Protein AF-A0A4Y6PQQ2-F1 (afdb_monomer)

Structure (mmCIF, N/CA/C/O backbone):
data_AF-A0A4Y6PQQ2-F1
#
_entry.id   AF-A0A4Y6PQQ2-F1
#
loop_
_atom_site.group_PDB
_atom_site.id
_atom_site.type_symbol
_atom_site.label_atom_id
_atom_site.label_alt_id
_atom_site.label_comp_id
_atom_site.label_asym_id
_atom_site.label_entity_id
_atom_site.label_seq_id
_atom_site.pdbx_PDB_ins_code
_atom_site.Cartn_x
_atom_site.Cartn_y
_atom_site.Cartn_z
_atom_site.occupancy
_atom_site.B_iso_or_equiv
_atom_site.auth_seq_id
_atom_site.auth_comp_id
_atom_site.auth_asym_id
_atom_site.auth_atom_id
_atom_site.pdbx_PDB_model_num
ATOM 1 N N . MET A 1 1 ? 46.458 64.350 9.984 1.00 43.44 1 MET A N 1
ATOM 2 C CA . MET A 1 1 ? 45.662 63.502 10.895 1.00 43.44 1 MET A CA 1
ATOM 3 C C . MET A 1 1 ? 44.592 62.854 10.028 1.00 43.44 1 MET A C 1
ATOM 5 O O . MET A 1 1 ? 43.670 63.541 9.620 1.00 43.44 1 MET A O 1
ATOM 9 N N . MET A 1 2 ? 44.835 61.628 9.560 1.00 43.09 2 MET A N 1
ATOM 10 C CA . MET A 1 2 ? 43.980 60.963 8.569 1.00 43.09 2 MET A CA 1
ATOM 11 C C . MET A 1 2 ? 42.894 60.197 9.330 1.00 43.09 2 MET A C 1
ATOM 13 O O . MET A 1 2 ? 43.211 59.373 10.186 1.00 43.09 2 MET A O 1
ATOM 17 N N . ASP A 1 3 ? 41.637 60.570 9.101 1.00 46.38 3 ASP A N 1
ATOM 18 C CA . ASP A 1 3 ? 40.487 60.156 9.905 1.00 46.38 3 ASP A CA 1
ATOM 19 C C . ASP A 1 3 ? 40.169 58.667 9.666 1.00 46.38 3 ASP A C 1
ATOM 21 O O . ASP A 1 3 ? 39.835 58.244 8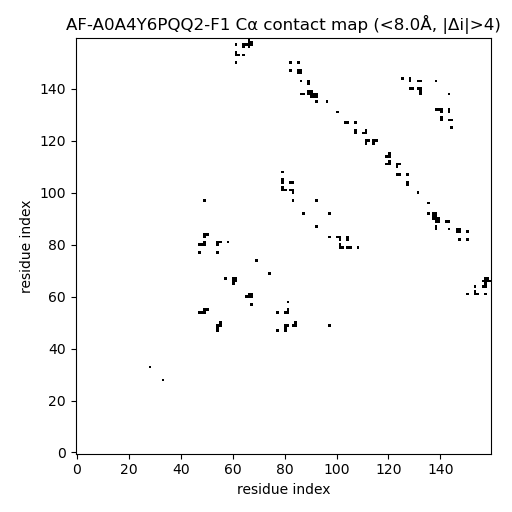.559 1.00 46.38 3 ASP A O 1
ATOM 25 N N . ILE A 1 4 ? 40.287 57.853 10.719 1.00 54.06 4 ILE A N 1
ATOM 26 C CA . ILE A 1 4 ? 40.096 56.386 10.709 1.00 54.06 4 ILE A CA 1
ATOM 27 C C . ILE A 1 4 ? 38.646 56.007 10.324 1.00 54.06 4 ILE A C 1
ATOM 29 O O . ILE A 1 4 ? 38.340 54.858 10.005 1.00 54.06 4 ILE A O 1
ATOM 33 N N . LYS A 1 5 ? 37.732 56.983 10.295 1.00 53.47 5 LYS A N 1
ATOM 34 C CA . LYS A 1 5 ? 36.317 56.789 9.959 1.00 53.47 5 LYS A CA 1
ATOM 35 C C . LYS A 1 5 ? 36.036 56.554 8.470 1.00 53.47 5 LYS A C 1
ATOM 37 O O . LYS A 1 5 ? 34.950 56.062 8.163 1.00 53.47 5 LYS A O 1
ATOM 42 N N . ASP A 1 6 ? 36.971 56.845 7.562 1.00 51.84 6 ASP A N 1
ATOM 43 C CA . ASP A 1 6 ? 36.751 56.673 6.113 1.00 51.84 6 ASP A CA 1
ATOM 44 C C . ASP A 1 6 ? 37.237 55.329 5.551 1.00 51.84 6 ASP A C 1
ATOM 46 O O . ASP A 1 6 ? 36.740 54.870 4.519 1.00 51.84 6 ASP A O 1
ATOM 50 N N . THR A 1 7 ? 38.138 54.630 6.244 1.00 51.38 7 THR A N 1
ATOM 51 C CA . THR A 1 7 ? 38.635 53.309 5.816 1.00 51.38 7 THR A CA 1
ATOM 52 C C . THR A 1 7 ? 37.706 52.158 6.208 1.00 51.38 7 THR A C 1
ATOM 54 O O . THR A 1 7 ? 37.666 51.146 5.512 1.00 51.38 7 THR A O 1
ATOM 57 N N . LEU A 1 8 ? 36.894 52.322 7.259 1.00 51.97 8 LEU A N 1
ATOM 58 C CA . LEU A 1 8 ? 35.937 51.309 7.734 1.00 51.97 8 LEU A CA 1
ATOM 59 C C . LEU A 1 8 ? 34.589 51.309 6.992 1.00 51.97 8 LEU A C 1
ATOM 61 O O . LEU A 1 8 ? 33.898 50.292 6.979 1.00 51.97 8 LEU A O 1
ATOM 65 N N . LYS A 1 9 ? 34.209 52.412 6.333 1.00 53.16 9 LYS A N 1
ATOM 66 C CA . LYS A 1 9 ? 32.916 52.514 5.626 1.00 53.16 9 LYS A CA 1
ATOM 67 C C . LYS A 1 9 ? 32.892 51.767 4.293 1.00 53.16 9 LYS A C 1
ATOM 69 O O . LYS A 1 9 ? 31.866 51.208 3.925 1.00 53.16 9 LYS A O 1
ATOM 74 N N . ARG A 1 10 ? 34.016 51.726 3.571 1.00 55.84 10 ARG A N 1
ATOM 75 C CA . ARG A 1 10 ? 34.108 51.074 2.253 1.00 55.84 10 ARG A CA 1
ATOM 76 C C . ARG A 1 10 ? 33.848 49.561 2.280 1.00 55.84 10 ARG A C 1
ATOM 78 O O . ARG A 1 10 ? 33.028 49.121 1.477 1.00 55.84 10 ARG A O 1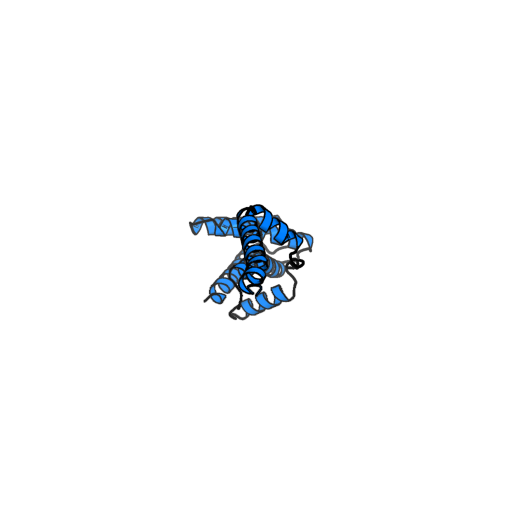
ATOM 85 N N . PRO A 1 11 ? 34.458 48.760 3.179 1.00 57.69 11 PRO A N 1
ATOM 86 C CA . PRO A 1 11 ? 34.166 47.331 3.225 1.00 57.69 11 PRO A CA 1
ATOM 87 C C . PRO A 1 11 ? 32.740 47.069 3.717 1.00 57.69 11 PRO A C 1
ATOM 89 O O . PRO A 1 11 ? 32.054 46.234 3.141 1.00 57.69 11 PRO A O 1
ATOM 92 N N . ALA A 1 12 ? 32.255 47.817 4.715 1.00 60.97 12 ALA A N 1
ATOM 93 C CA . ALA A 1 12 ? 30.910 47.633 5.257 1.00 60.97 12 ALA A CA 1
ATOM 94 C C . ALA A 1 12 ? 29.814 47.876 4.206 1.00 60.97 12 ALA A C 1
ATOM 96 O O . ALA A 1 12 ? 28.895 47.067 4.102 1.00 60.97 12 ALA A O 1
ATOM 97 N N . VAL A 1 13 ? 29.945 48.932 3.391 1.00 65.94 13 VAL A N 1
ATOM 98 C CA . VAL A 1 13 ? 29.017 49.247 2.287 1.00 65.94 13 VAL A CA 1
ATOM 99 C C . VAL A 1 13 ? 29.101 48.206 1.166 1.00 65.94 13 VAL A C 1
ATOM 101 O O . VAL A 1 13 ? 28.078 47.821 0.609 1.00 65.94 13 VAL A O 1
ATOM 104 N N . MET A 1 14 ? 30.299 47.696 0.864 1.00 71.25 14 MET A N 1
ATOM 105 C CA . MET A 1 14 ? 30.484 46.638 -0.136 1.00 71.25 14 MET A CA 1
ATOM 106 C C . MET A 1 14 ? 29.832 45.318 0.303 1.00 71.25 14 MET A C 1
ATOM 108 O O . MET A 1 14 ? 29.153 44.677 -0.495 1.00 71.25 14 MET A O 1
ATOM 112 N N . TRP A 1 15 ? 29.964 44.946 1.580 1.00 72.38 15 TRP A N 1
ATOM 113 C CA . TRP A 1 15 ? 29.308 43.764 2.146 1.00 72.38 15 TRP A CA 1
ATOM 114 C C . TRP A 1 15 ? 27.787 43.915 2.232 1.00 72.38 15 TRP A C 1
ATOM 116 O O . TRP A 1 15 ? 27.071 42.961 1.939 1.00 72.38 15 TRP A O 1
ATOM 126 N N . THR A 1 16 ? 27.275 45.105 2.568 1.00 72.94 16 THR A N 1
ATOM 127 C CA . THR A 1 16 ? 25.819 45.344 2.558 1.00 72.94 16 THR A CA 1
ATOM 128 C C . THR A 1 16 ? 25.252 45.331 1.145 1.00 72.94 16 THR A C 1
ATOM 130 O O . THR A 1 16 ? 24.197 44.743 0.938 1.00 72.94 16 THR A O 1
ATOM 133 N N . ALA A 1 17 ? 25.953 45.902 0.161 1.00 76.44 17 ALA A N 1
ATOM 134 C CA . ALA A 1 17 ? 25.546 45.829 -1.241 1.00 76.44 17 ALA A CA 1
ATOM 135 C C . ALA A 1 17 ? 25.544 44.381 -1.759 1.00 76.44 17 ALA A C 1
ATOM 137 O O . ALA A 1 17 ? 24.590 43.972 -2.417 1.00 76.44 17 ALA A O 1
ATOM 138 N N . LEU A 1 18 ? 26.561 43.585 -1.409 1.00 77.31 18 LEU A N 1
ATOM 139 C CA . LEU A 1 18 ? 26.627 42.167 -1.766 1.00 77.31 18 LEU A CA 1
ATOM 140 C C . LEU A 1 18 ? 25.475 41.369 -1.137 1.00 77.31 18 LEU A C 1
ATOM 142 O O . LEU A 1 18 ? 24.812 40.602 -1.829 1.00 77.31 18 LEU A O 1
ATOM 146 N N . ALA A 1 19 ? 25.192 41.589 0.150 1.00 75.31 19 ALA A N 1
ATOM 147 C CA . ALA A 1 19 ? 24.068 40.953 0.834 1.00 75.31 19 ALA A CA 1
ATOM 148 C C . ALA A 1 19 ? 22.724 41.327 0.189 1.00 75.31 19 ALA A C 1
ATOM 150 O O . ALA A 1 19 ? 21.873 40.463 -0.004 1.00 75.31 19 ALA A O 1
ATOM 151 N N . LEU A 1 20 ? 22.550 42.593 -0.207 1.00 76.44 20 LEU A N 1
ATOM 152 C CA . LEU A 1 20 ? 21.333 43.050 -0.877 1.00 76.44 20 LEU A CA 1
ATOM 153 C C . LEU A 1 20 ? 21.153 42.383 -2.248 1.00 76.44 20 LEU A C 1
ATOM 155 O O . LEU A 1 20 ? 20.051 41.955 -2.579 1.00 76.44 20 LEU A O 1
ATOM 159 N N . ILE A 1 21 ? 22.235 42.251 -3.023 1.00 78.44 21 ILE A N 1
ATOM 160 C CA . ILE A 1 21 ? 22.229 41.565 -4.323 1.00 78.44 21 ILE A CA 1
ATOM 161 C C . ILE A 1 21 ? 21.887 40.082 -4.151 1.00 78.44 21 ILE A C 1
ATOM 163 O O . ILE A 1 21 ? 21.101 39.555 -4.932 1.00 78.44 21 ILE A O 1
ATOM 167 N N . LEU A 1 22 ? 22.415 39.417 -3.119 1.00 75.38 22 LEU A N 1
ATOM 168 C CA . LEU A 1 22 ? 22.091 38.018 -2.825 1.00 75.38 22 LEU A CA 1
ATOM 169 C C . LEU A 1 22 ? 20.622 37.834 -2.422 1.00 75.38 22 LEU A C 1
ATOM 171 O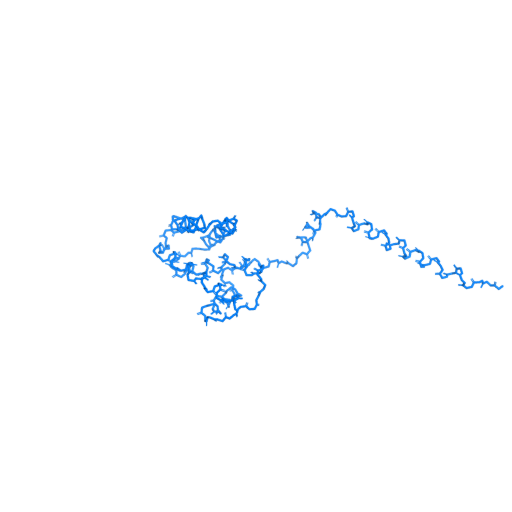 O . LEU A 1 22 ? 19.986 36.890 -2.877 1.00 75.38 22 LEU A O 1
ATOM 175 N N . ILE A 1 23 ? 20.061 38.748 -1.625 1.00 75.88 23 ILE A N 1
ATOM 176 C CA . ILE A 1 23 ? 18.647 38.702 -1.217 1.00 75.88 23 ILE A CA 1
ATOM 177 C C . ILE A 1 23 ? 17.721 38.959 -2.413 1.00 75.88 23 ILE A C 1
ATOM 179 O O . ILE A 1 23 ? 16.746 38.235 -2.601 1.00 75.88 23 ILE A O 1
ATOM 183 N N . ILE A 1 24 ? 18.027 39.958 -3.246 1.00 75.81 24 ILE A N 1
ATOM 184 C CA . ILE A 1 24 ? 17.252 40.246 -4.464 1.00 75.81 24 ILE A CA 1
ATOM 185 C C . ILE A 1 24 ? 17.379 39.090 -5.461 1.00 75.81 24 ILE A C 1
ATOM 187 O O . ILE A 1 24 ? 16.382 38.684 -6.052 1.00 75.81 24 ILE A O 1
ATOM 191 N N . GLY A 1 25 ? 18.579 38.521 -5.600 1.00 69.31 25 GLY A N 1
ATOM 192 C CA . GLY A 1 25 ? 18.819 37.319 -6.390 1.00 69.31 25 GLY A CA 1
ATOM 193 C C . GLY A 1 25 ? 17.958 36.153 -5.913 1.00 69.31 25 GLY A C 1
ATOM 194 O O . GLY A 1 25 ? 17.264 35.561 -6.728 1.00 69.31 25 GLY A O 1
ATOM 195 N N . ALA A 1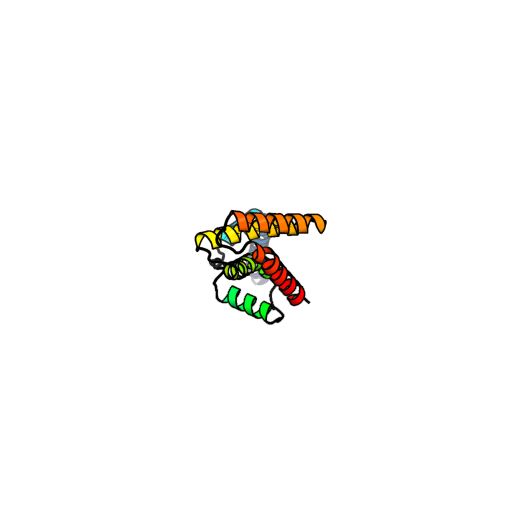 26 ? 17.919 35.894 -4.602 1.00 64.00 26 ALA A N 1
ATOM 196 C CA . ALA A 1 26 ? 17.091 34.850 -3.997 1.00 64.00 26 ALA A CA 1
ATOM 197 C C . ALA A 1 26 ? 15.583 35.074 -4.213 1.00 64.00 26 ALA A C 1
ATOM 199 O O . ALA A 1 26 ? 14.859 34.117 -4.466 1.00 64.00 26 ALA A O 1
ATOM 200 N N . LEU A 1 27 ? 15.111 36.325 -4.170 1.00 66.19 27 LEU A N 1
ATOM 201 C CA . LEU A 1 27 ? 13.710 36.675 -4.444 1.00 66.19 27 LEU A CA 1
ATOM 202 C C . LEU A 1 27 ? 13.330 36.557 -5.927 1.00 66.19 27 LEU A C 1
ATOM 204 O O . LEU A 1 27 ? 12.152 36.396 -6.237 1.00 66.19 27 LEU A O 1
ATOM 208 N N . MET A 1 28 ? 14.304 36.646 -6.839 1.00 66.50 28 MET A N 1
ATOM 209 C CA . MET A 1 28 ? 14.090 36.472 -8.278 1.00 66.50 28 MET A CA 1
ATOM 210 C C . MET A 1 28 ? 14.287 35.033 -8.761 1.00 66.50 28 MET A C 1
ATOM 212 O O . MET A 1 28 ? 14.046 34.779 -9.941 1.00 66.50 28 MET A O 1
ATOM 216 N N . VAL A 1 29 ? 14.697 34.092 -7.900 1.00 58.41 29 VAL A N 1
ATOM 217 C CA . VAL A 1 29 ? 14.729 32.673 -8.275 1.00 58.41 29 VAL A CA 1
ATOM 218 C C . VAL A 1 29 ? 13.286 32.169 -8.360 1.00 58.41 29 VAL A C 1
ATOM 220 O O . VAL A 1 29 ? 12.590 32.152 -7.341 1.00 58.41 29 VAL A O 1
ATOM 223 N N . PRO A 1 30 ? 12.806 31.739 -9.541 1.00 56.94 30 PRO A N 1
ATOM 224 C CA . PRO A 1 30 ? 11.498 31.110 -9.647 1.00 56.94 30 PRO A CA 1
ATOM 225 C C . PRO A 1 30 ? 11.471 29.866 -8.754 1.00 56.94 30 PRO A C 1
ATOM 227 O O . PRO A 1 30 ? 12.407 29.068 -8.778 1.00 56.94 30 PRO A O 1
ATOM 230 N N . ILE A 1 31 ? 10.392 29.663 -7.993 1.00 57.50 31 ILE A N 1
ATOM 231 C CA . ILE A 1 31 ? 10.213 28.486 -7.112 1.00 57.50 31 ILE A CA 1
ATOM 232 C C . ILE A 1 31 ? 10.415 27.168 -7.894 1.00 57.50 31 ILE A C 1
ATOM 234 O O . ILE A 1 31 ? 10.871 26.163 -7.352 1.00 57.50 31 ILE A O 1
ATOM 238 N N . GLU A 1 32 ? 10.141 27.204 -9.197 1.00 54.00 32 GLU A N 1
ATOM 239 C CA . GLU A 1 32 ? 10.361 26.141 -10.180 1.00 54.00 32 GLU A CA 1
ATOM 240 C C . GLU A 1 32 ? 11.835 25.695 -10.282 1.00 54.00 32 GLU A C 1
ATOM 242 O O . GLU A 1 32 ? 12.111 24.502 -10.375 1.00 54.00 32 GLU A O 1
ATOM 247 N N . TRP A 1 33 ? 12.790 26.629 -10.211 1.00 53.53 33 TRP A N 1
ATOM 248 C CA . TRP A 1 33 ? 14.231 26.346 -10.299 1.00 53.53 33 TRP A CA 1
ATOM 249 C C . TRP A 1 33 ? 14.799 25.804 -8.985 1.00 53.53 33 TRP A C 1
ATOM 251 O O . TRP A 1 33 ? 15.711 24.983 -9.002 1.00 53.53 33 TRP A O 1
ATOM 261 N N . VAL A 1 34 ? 14.243 26.205 -7.837 1.00 53.91 34 VAL A N 1
ATOM 262 C CA . VAL A 1 34 ? 14.625 25.626 -6.534 1.00 53.91 34 VAL A CA 1
ATOM 263 C C . VAL A 1 34 ? 14.251 24.143 -6.474 1.00 53.91 34 VAL A C 1
ATOM 265 O O . VAL A 1 34 ? 15.013 23.347 -5.932 1.00 53.91 34 VAL A O 1
ATOM 268 N N . ARG A 1 35 ? 13.132 23.752 -7.100 1.00 52.06 35 ARG A N 1
ATOM 269 C CA . ARG A 1 35 ? 12.783 22.334 -7.268 1.00 52.06 35 ARG A CA 1
ATOM 270 C C . ARG A 1 35 ? 13.769 21.601 -8.181 1.00 52.06 35 ARG A C 1
ATOM 272 O O . ARG A 1 35 ? 14.208 20.522 -7.813 1.00 52.06 35 ARG A O 1
ATOM 279 N N . SER A 1 36 ? 14.197 22.195 -9.301 1.00 48.62 36 SER A N 1
ATOM 280 C CA . SER A 1 36 ? 15.116 21.504 -10.226 1.00 48.62 36 SER A CA 1
ATOM 281 C C . SER A 1 36 ? 16.571 21.426 -9.740 1.00 48.62 36 SER A C 1
ATOM 283 O O . SER A 1 36 ? 17.308 20.548 -10.178 1.00 48.62 36 SER A O 1
ATOM 285 N N . VAL A 1 37 ? 17.015 22.326 -8.854 1.00 48.34 37 VAL A N 1
ATOM 286 C CA . VAL A 1 37 ? 18.346 22.238 -8.220 1.00 48.34 37 VAL A CA 1
ATOM 287 C C . VAL A 1 37 ? 18.330 21.287 -7.016 1.00 48.34 37 VAL A C 1
ATOM 289 O O . VAL A 1 37 ? 19.347 20.651 -6.745 1.00 48.34 37 VAL A O 1
ATOM 292 N N . GLY A 1 38 ? 17.181 21.123 -6.347 1.00 43.59 38 GLY A N 1
ATOM 293 C CA . GLY A 1 38 ? 16.964 20.062 -5.357 1.00 43.59 38 GLY A CA 1
ATOM 294 C C . GLY A 1 38 ? 17.135 18.659 -5.949 1.00 43.59 38 GLY A C 1
ATOM 295 O O . GLY A 1 38 ? 17.806 17.834 -5.342 1.00 43.59 38 GLY A O 1
ATOM 296 N N . ASP A 1 39 ? 16.654 18.437 -7.176 1.00 46.81 39 ASP A N 1
ATOM 297 C CA . ASP A 1 39 ? 16.847 17.174 -7.912 1.00 46.81 39 ASP A CA 1
ATOM 298 C C . ASP A 1 39 ? 18.294 16.951 -8.399 1.00 46.81 39 ASP A C 1
ATOM 300 O O . ASP A 1 39 ? 18.692 15.820 -8.662 1.00 46.81 39 ASP A O 1
ATOM 304 N N . PHE A 1 40 ? 19.101 18.012 -8.545 1.00 45.38 40 PHE A N 1
ATOM 305 C CA . PHE A 1 40 ? 20.470 17.919 -9.083 1.00 45.38 40 PHE A CA 1
ATOM 306 C C . PHE A 1 40 ? 21.559 17.796 -7.999 1.00 45.38 40 PHE A C 1
ATOM 308 O O . PHE A 1 40 ? 22.673 17.362 -8.289 1.00 45.38 40 PHE A O 1
ATOM 315 N N . LEU A 1 41 ? 21.259 18.193 -6.757 1.00 49.22 41 LEU A N 1
ATOM 316 C CA . LEU A 1 41 ? 22.164 18.129 -5.596 1.00 49.22 41 LEU A CA 1
ATOM 317 C C . LEU A 1 41 ? 21.609 17.283 -4.438 1.00 49.22 41 LEU A C 1
ATOM 319 O O . LEU A 1 41 ? 22.211 17.257 -3.364 1.00 49.22 41 LEU A O 1
ATOM 323 N N . GLY A 1 42 ? 20.472 16.617 -4.640 1.00 40.50 42 GLY A N 1
ATOM 324 C CA . GLY A 1 42 ? 19.898 15.685 -3.681 1.00 40.50 42 GLY A CA 1
ATOM 325 C C . GLY A 1 42 ? 20.765 14.439 -3.576 1.00 40.50 42 GLY A C 1
ATOM 326 O O . GLY A 1 42 ? 21.181 13.879 -4.590 1.00 40.50 42 GLY A O 1
ATOM 327 N N . GLU A 1 43 ? 21.055 14.021 -2.344 1.00 45.22 43 GLU A N 1
ATOM 328 C CA . GLU A 1 43 ? 21.465 12.650 -2.035 1.00 45.22 43 GLU A CA 1
ATOM 329 C C . GLU A 1 43 ? 20.671 11.688 -2.921 1.00 45.22 43 GLU A C 1
ATOM 331 O O . GLU A 1 43 ? 19.474 11.915 -3.095 1.00 45.22 43 GLU A O 1
ATOM 336 N N . GLU A 1 44 ? 21.313 10.659 -3.494 1.00 37.00 44 GLU A N 1
ATOM 3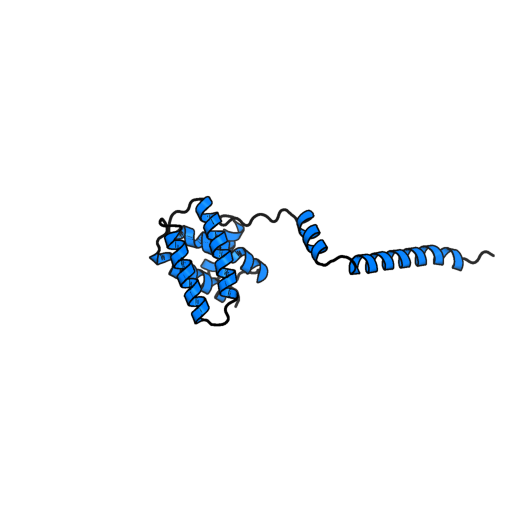37 C CA . GLU A 1 44 ? 20.593 9.561 -4.144 1.00 37.00 44 GLU A CA 1
ATOM 338 C C . GLU A 1 44 ? 19.455 9.161 -3.210 1.00 37.00 44 GLU A C 1
ATOM 340 O O . GLU A 1 44 ? 19.685 8.565 -2.154 1.00 37.00 44 GLU A O 1
ATOM 345 N N . GLU A 1 45 ? 18.240 9.578 -3.562 1.00 43.31 45 GLU A N 1
ATOM 346 C CA . GLU A 1 45 ? 17.034 9.247 -2.843 1.00 43.31 45 GLU A CA 1
ATOM 347 C C . GLU A 1 45 ? 16.956 7.738 -3.004 1.00 43.31 45 GLU A C 1
ATOM 349 O O . GLU A 1 45 ? 16.602 7.248 -4.077 1.00 43.31 45 GLU A O 1
ATOM 354 N N . GLN A 1 46 ? 17.477 6.998 -2.015 1.00 49.03 46 GLN A N 1
ATOM 355 C CA . GLN A 1 46 ? 17.582 5.551 -2.105 1.00 49.03 46 GLN A CA 1
ATOM 356 C C . GLN A 1 46 ? 16.186 5.067 -2.444 1.00 49.03 46 GLN A C 1
ATOM 358 O O . GLN A 1 46 ? 15.269 5.209 -1.625 1.00 49.03 46 GLN A O 1
ATOM 363 N N . ALA A 1 47 ? 16.026 4.575 -3.676 1.00 56.53 47 ALA A N 1
ATOM 364 C CA . ALA A 1 47 ? 14.756 4.092 -4.168 1.00 56.53 47 ALA A CA 1
ATOM 365 C C . ALA A 1 47 ? 14.234 3.133 -3.102 1.00 56.53 47 ALA A C 1
ATOM 367 O O . ALA A 1 47 ? 14.890 2.141 -2.778 1.00 56.53 47 ALA A O 1
ATOM 368 N N . THR A 1 48 ? 13.133 3.509 -2.450 1.00 64.44 48 THR A N 1
ATOM 369 C CA . THR A 1 48 ? 12.652 2.762 -1.292 1.00 64.44 48 THR A CA 1
ATOM 370 C C . THR A 1 48 ? 12.202 1.402 -1.808 1.00 64.44 48 THR A C 1
ATOM 372 O O . THR A 1 48 ? 11.189 1.289 -2.488 1.00 64.44 48 THR A O 1
ATOM 375 N N . ASP A 1 49 ? 13.003 0.369 -1.568 1.00 82.19 49 ASP A N 1
ATOM 376 C CA . ASP A 1 49 ? 12.688 -0.985 -2.010 1.00 82.19 49 ASP A CA 1
ATOM 377 C C . ASP A 1 49 ? 11.666 -1.604 -1.047 1.00 82.19 49 ASP A C 1
ATOM 379 O O . ASP A 1 49 ? 11.803 -1.518 0.177 1.00 82.19 49 ASP A O 1
ATOM 383 N N . VAL A 1 50 ? 10.650 -2.261 -1.605 1.00 82.56 50 VAL A N 1
ATOM 384 C CA . VAL A 1 50 ? 9.604 -3.009 -0.890 1.00 82.56 50 VAL A CA 1
ATOM 385 C C . VAL A 1 50 ? 10.201 -4.046 0.069 1.00 82.56 50 VAL A C 1
ATOM 387 O O . VAL A 1 50 ? 9.635 -4.328 1.134 1.00 82.56 50 VAL A O 1
ATOM 390 N N . PHE A 1 51 ? 11.361 -4.603 -0.284 1.00 85.94 51 PHE A N 1
ATOM 391 C CA . PHE A 1 51 ? 12.053 -5.604 0.525 1.00 85.94 51 PHE A CA 1
ATOM 392 C C . PHE A 1 51 ? 13.256 -5.069 1.306 1.00 85.94 51 PHE A C 1
ATOM 394 O O . PHE A 1 51 ? 13.958 -5.865 1.926 1.00 85.94 51 PHE A O 1
ATOM 401 N N . SER A 1 52 ? 13.453 -3.748 1.351 1.00 87.12 52 SER A N 1
ATOM 402 C CA . SER A 1 52 ? 14.489 -3.132 2.184 1.00 87.12 52 SER A CA 1
ATOM 403 C C . SER A 1 52 ? 14.260 -3.371 3.682 1.00 87.12 52 SER A C 1
ATOM 405 O O . SER A 1 52 ? 13.126 -3.518 4.153 1.00 87.12 52 SER A O 1
ATOM 407 N N . ASP A 1 53 ? 15.352 -3.350 4.452 1.00 85.69 53 ASP A N 1
ATOM 408 C CA . ASP A 1 53 ? 15.319 -3.512 5.910 1.00 85.69 53 ASP A CA 1
ATOM 409 C C . ASP A 1 53 ? 14.486 -2.426 6.606 1.00 85.69 53 ASP A C 1
ATOM 411 O O . ASP A 1 53 ? 13.850 -2.692 7.626 1.00 85.69 53 ASP A O 1
ATOM 415 N N . SER A 1 54 ? 14.441 -1.214 6.046 1.00 86.31 54 SER A N 1
ATOM 416 C CA . SER A 1 54 ? 13.646 -0.109 6.590 1.00 86.31 54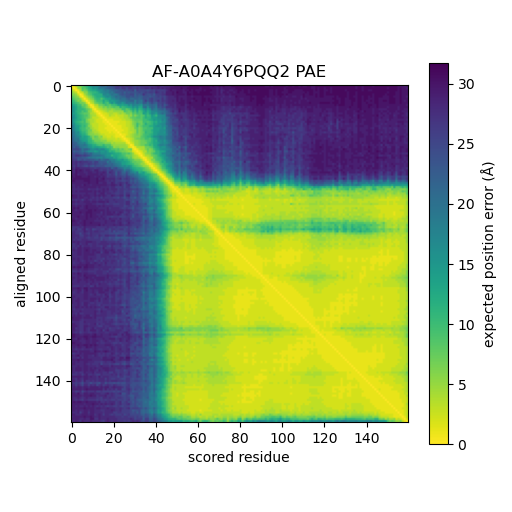 SER A CA 1
ATOM 417 C C . SER A 1 54 ? 12.145 -0.381 6.465 1.00 86.31 54 SER A C 1
ATOM 419 O O . SER A 1 54 ? 11.422 -0.297 7.460 1.00 86.31 54 SER A O 1
ATOM 421 N N . VAL A 1 55 ? 11.673 -0.788 5.281 1.00 89.06 55 VAL A N 1
ATOM 422 C CA . VAL A 1 55 ? 10.270 -1.175 5.057 1.00 89.06 55 VAL A CA 1
ATOM 423 C C . VAL A 1 55 ? 9.924 -2.403 5.898 1.00 89.06 55 VAL A C 1
ATOM 425 O O . VAL A 1 55 ? 8.883 -2.421 6.551 1.00 89.06 55 VAL A O 1
ATOM 428 N N . ALA A 1 56 ? 10.810 -3.402 5.957 1.00 89.06 56 ALA A N 1
ATOM 429 C CA . ALA A 1 56 ? 10.617 -4.594 6.780 1.00 89.06 56 ALA A CA 1
ATOM 430 C C . ALA A 1 56 ? 10.529 -4.283 8.284 1.00 89.06 56 ALA A C 1
ATOM 432 O O . ALA A 1 56 ? 9.712 -4.875 8.992 1.00 89.06 56 ALA A O 1
ATOM 433 N N . GLY A 1 57 ? 11.360 -3.361 8.774 1.00 88.50 57 GLY A N 1
ATOM 434 C CA . GLY A 1 57 ? 11.377 -2.932 10.170 1.00 88.50 57 GLY A CA 1
ATOM 435 C C . GLY A 1 57 ? 10.078 -2.241 10.573 1.00 88.50 57 GLY A C 1
ATOM 436 O O . GLY A 1 57 ? 9.480 -2.606 11.585 1.00 88.50 57 GLY A O 1
ATOM 437 N N . VAL A 1 58 ? 9.605 -1.307 9.745 1.00 90.12 58 VAL A N 1
ATOM 438 C CA . VAL A 1 58 ? 8.333 -0.603 9.968 1.00 90.12 58 VAL A CA 1
ATOM 439 C C . VAL A 1 58 ? 7.156 -1.565 9.885 1.00 90.12 58 VAL A C 1
ATOM 441 O O . VAL A 1 58 ? 6.295 -1.561 10.759 1.00 90.12 58 VAL A O 1
ATOM 444 N N . ASP A 1 59 ? 7.149 -2.451 8.893 1.00 92.06 59 ASP A N 1
ATOM 445 C CA . ASP A 1 59 ? 6.102 -3.455 8.732 1.00 92.06 59 ASP A CA 1
ATOM 446 C C . ASP A 1 59 ? 5.979 -4.375 9.958 1.00 92.06 59 ASP A C 1
ATOM 448 O O . ASP A 1 59 ? 4.883 -4.663 10.444 1.00 92.06 59 ASP A O 1
ATOM 452 N N . LYS A 1 60 ? 7.121 -4.792 10.514 1.00 89.31 60 LYS A N 1
ATOM 453 C CA . LYS A 1 60 ? 7.174 -5.592 11.739 1.00 89.31 60 LYS A CA 1
ATOM 454 C C . LYS A 1 60 ? 6.719 -4.804 12.970 1.00 89.31 60 LYS A C 1
ATOM 456 O O . LYS A 1 60 ? 6.042 -5.378 13.821 1.00 89.31 60 LYS A O 1
ATOM 461 N N . ALA A 1 61 ? 7.082 -3.526 13.075 1.00 89.62 61 ALA A N 1
ATOM 462 C CA . ALA A 1 61 ? 6.635 -2.658 14.164 1.00 89.62 61 ALA A CA 1
ATOM 463 C C . ALA A 1 61 ? 5.106 -2.494 14.146 1.00 89.62 61 ALA A C 1
ATOM 465 O O . ALA A 1 61 ? 4.457 -2.724 15.166 1.00 89.62 61 ALA A O 1
ATOM 466 N N . LEU A 1 62 ? 4.532 -2.230 12.967 1.00 90.56 62 LEU A N 1
ATOM 467 C CA .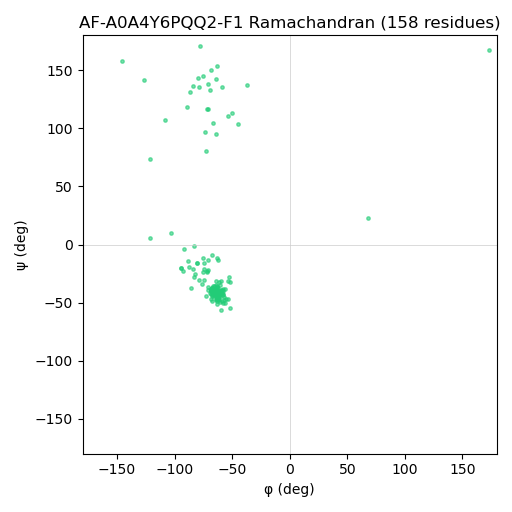 LEU A 1 62 ? 3.083 -2.152 12.757 1.00 90.56 62 LEU A CA 1
ATOM 468 C C . LEU A 1 62 ? 2.382 -3.472 13.110 1.00 90.56 62 LEU A C 1
ATOM 470 O O . LEU A 1 62 ? 1.373 -3.464 13.811 1.00 90.56 62 LEU A O 1
ATOM 474 N N . ALA A 1 63 ? 2.952 -4.617 12.712 1.00 88.44 63 ALA A N 1
ATOM 475 C CA . ALA A 1 63 ? 2.421 -5.936 13.077 1.00 88.44 63 ALA A CA 1
ATOM 476 C C . ALA A 1 63 ? 2.409 -6.186 14.595 1.00 88.44 63 ALA A C 1
ATOM 478 O O . ALA A 1 63 ? 1.559 -6.914 15.100 1.00 88.44 63 ALA A O 1
ATOM 479 N N . ALA A 1 64 ? 3.380 -5.621 15.315 1.00 88.00 64 ALA A N 1
ATOM 480 C CA . ALA A 1 64 ? 3.504 -5.746 16.762 1.00 88.00 64 ALA A CA 1
ATOM 481 C C . ALA A 1 64 ? 2.625 -4.743 17.532 1.00 88.00 64 ALA A C 1
ATOM 483 O O . ALA A 1 64 ? 2.640 -4.760 18.762 1.00 88.00 64 ALA A O 1
ATOM 484 N N . GLY A 1 65 ? 1.888 -3.869 16.835 1.00 85.62 65 GLY A N 1
ATOM 485 C CA . GLY A 1 65 ? 1.116 -2.788 17.449 1.00 85.62 65 GLY A CA 1
ATOM 486 C C . GLY A 1 65 ? 1.992 -1.704 18.080 1.00 85.62 65 GLY A C 1
ATOM 487 O O . GLY A 1 65 ? 1.548 -1.018 18.997 1.00 85.62 65 GLY A O 1
ATOM 488 N N . ALA A 1 66 ? 3.249 -1.577 17.646 1.00 84.19 66 ALA A N 1
ATOM 489 C CA . ALA A 1 66 ? 4.136 -0.524 18.115 1.00 84.19 66 ALA A CA 1
ATOM 490 C C . ALA A 1 66 ? 3.827 0.796 17.396 1.00 84.19 66 ALA A C 1
ATOM 492 O O . ALA A 1 66 ? 3.545 0.804 16.196 1.00 84.19 66 ALA A O 1
ATOM 493 N N . SER A 1 67 ? 3.935 1.912 18.123 1.00 81.88 67 SER A N 1
ATOM 494 C CA . SER A 1 67 ? 3.931 3.238 17.504 1.00 81.88 67 SER A CA 1
ATOM 495 C C . SER A 1 67 ? 5.156 3.385 16.601 1.00 81.88 67 SER A C 1
ATOM 497 O O . SER A 1 67 ? 6.240 2.871 16.900 1.00 81.88 67 SER A O 1
ATOM 499 N N . VAL A 1 68 ? 4.971 4.061 15.471 1.00 82.19 68 VAL A N 1
ATOM 500 C CA . VAL A 1 68 ? 6.024 4.277 14.485 1.00 82.19 68 VAL A CA 1
ATOM 501 C C . VAL A 1 68 ? 6.430 5.744 14.541 1.00 82.19 68 VAL A C 1
ATOM 503 O O . VAL A 1 68 ? 5.701 6.615 14.077 1.00 82.19 68 VAL A O 1
ATOM 506 N N . GLU A 1 69 ? 7.615 6.018 15.088 1.00 80.44 69 GLU A N 1
ATOM 507 C CA . GLU A 1 69 ? 8.175 7.371 15.170 1.00 80.44 69 GLU A CA 1
ATOM 508 C C . GLU A 1 69 ? 8.648 7.848 13.785 1.00 80.44 69 GLU A C 1
ATOM 510 O O . GLU A 1 69 ? 9.827 7.774 13.438 1.00 80.44 69 GLU A O 1
ATOM 515 N N . MET A 1 70 ? 7.716 8.313 12.951 1.00 83.06 70 MET A N 1
ATOM 516 C CA . MET A 1 70 ? 8.023 8.928 11.659 1.00 83.06 70 MET A CA 1
ATOM 517 C C . MET A 1 70 ? 7.053 10.050 11.304 1.00 83.06 70 MET A C 1
ATOM 519 O O . MET A 1 70 ? 5.932 10.109 11.801 1.00 83.06 70 MET A O 1
ATOM 523 N N . SER A 1 71 ? 7.489 10.948 10.418 1.00 86.50 71 SER A N 1
ATOM 524 C CA . SER A 1 71 ? 6.627 12.016 9.917 1.00 86.50 71 SER A CA 1
ATOM 525 C C . SER A 1 71 ? 5.507 11.457 9.036 1.00 86.50 71 SER A C 1
ATOM 527 O O . SER A 1 71 ? 5.691 10.470 8.320 1.00 86.50 71 SER A O 1
ATOM 529 N N . ASP A 1 72 ? 4.360 12.138 9.023 1.00 84.56 72 ASP A N 1
ATOM 530 C CA . ASP A 1 72 ? 3.231 11.776 8.158 1.00 84.56 72 ASP A CA 1
ATOM 531 C C . ASP A 1 72 ? 3.612 11.727 6.675 1.00 84.56 72 ASP A C 1
ATOM 533 O O . ASP A 1 72 ? 3.155 10.844 5.950 1.00 84.56 72 ASP A O 1
ATOM 537 N N . ALA A 1 73 ? 4.470 12.651 6.231 1.00 85.00 73 ALA A N 1
ATOM 538 C CA . ALA A 1 73 ? 4.976 12.681 4.862 1.00 85.00 73 ALA A CA 1
ATOM 539 C C . ALA A 1 73 ? 5.784 11.415 4.542 1.00 85.00 73 ALA A C 1
ATOM 541 O O . ALA A 1 73 ? 5.519 10.751 3.541 1.00 85.00 73 ALA A O 1
ATOM 542 N N . ARG A 1 74 ? 6.692 11.014 5.443 1.00 85.38 74 ARG A N 1
ATOM 543 C CA . ARG A 1 74 ? 7.505 9.812 5.244 1.00 85.38 74 ARG A CA 1
ATOM 544 C C . ARG A 1 74 ? 6.669 8.536 5.290 1.00 85.38 74 ARG A C 1
ATOM 546 O O . ARG A 1 74 ? 6.898 7.617 4.506 1.00 85.38 74 ARG A O 1
ATOM 553 N N . LEU A 1 75 ? 5.667 8.484 6.166 1.00 87.62 75 LEU A N 1
ATOM 554 C CA . LEU A 1 75 ? 4.738 7.359 6.225 1.00 87.62 75 LEU A CA 1
ATOM 555 C C . LEU A 1 75 ? 3.882 7.268 4.954 1.00 87.62 75 LEU A C 1
ATOM 557 O O . LEU A 1 75 ? 3.634 6.168 4.460 1.00 87.62 75 LEU A O 1
ATOM 561 N N . ALA A 1 76 ? 3.449 8.406 4.403 1.00 87.25 76 ALA A N 1
ATOM 562 C CA . ALA A 1 76 ? 2.708 8.456 3.147 1.00 87.25 76 ALA A CA 1
ATOM 563 C C . ALA A 1 76 ? 3.549 7.952 1.961 1.00 87.25 76 ALA A C 1
ATOM 565 O O . ALA A 1 76 ? 3.033 7.186 1.146 1.00 87.25 76 ALA A O 1
ATOM 566 N N . GLU A 1 77 ? 4.835 8.308 1.903 1.00 89.31 77 GLU A N 1
ATOM 567 C CA . GLU A 1 77 ? 5.794 7.789 0.915 1.00 89.31 77 GLU A CA 1
ATOM 568 C C . GLU A 1 77 ? 6.036 6.283 1.065 1.00 89.31 77 GLU A C 1
ATOM 570 O O . GLU A 1 77 ? 6.066 5.563 0.071 1.00 89.31 77 GLU A O 1
ATOM 575 N N . MET A 1 78 ? 6.172 5.780 2.298 1.00 91.75 78 MET A N 1
ATOM 576 C CA . MET A 1 78 ? 6.406 4.354 2.568 1.00 91.75 78 MET A CA 1
ATOM 577 C C . MET A 1 78 ? 5.159 3.483 2.379 1.00 91.75 78 MET A C 1
ATOM 579 O O . MET A 1 78 ? 5.278 2.269 2.194 1.00 91.75 78 MET A O 1
ATOM 583 N N . ARG A 1 79 ? 3.958 4.068 2.424 1.00 93.88 79 ARG A N 1
ATOM 584 C CA . ARG A 1 79 ? 2.688 3.328 2.405 1.00 93.88 79 ARG A CA 1
ATOM 585 C C . ARG A 1 79 ? 2.536 2.374 1.211 1.00 93.88 79 ARG A C 1
ATOM 587 O O . ARG A 1 79 ? 2.171 1.225 1.465 1.00 93.88 79 ARG A O 1
ATOM 594 N N . PRO A 1 80 ? 2.814 2.763 -0.052 1.00 96.19 80 PRO A N 1
ATOM 595 C CA . PRO A 1 80 ? 2.742 1.838 -1.183 1.00 96.19 80 PRO A CA 1
ATOM 596 C C . PRO A 1 80 ? 3.670 0.633 -1.002 1.00 96.19 80 PRO A C 1
ATOM 598 O O . PRO A 1 80 ? 3.267 -0.499 -1.253 1.00 96.19 80 PRO A O 1
ATOM 601 N N . HIS A 1 81 ? 4.878 0.852 -0.477 1.00 95.75 81 HIS A N 1
ATOM 602 C CA . HIS A 1 81 ? 5.860 -0.209 -0.256 1.00 95.75 81 HIS A CA 1
ATOM 603 C C . HIS A 1 81 ? 5.413 -1.193 0.830 1.00 95.75 81 HIS A C 1
ATOM 605 O O . HIS A 1 81 ? 5.492 -2.404 0.638 1.00 95.75 81 HIS A O 1
ATOM 611 N N . LEU A 1 82 ? 4.863 -0.692 1.940 1.00 96.00 82 LEU A N 1
ATOM 612 C CA . LEU A 1 82 ? 4.279 -1.530 2.994 1.00 96.00 82 LEU A CA 1
ATOM 613 C C . LEU A 1 82 ? 3.097 -2.359 2.465 1.00 96.00 82 LEU A C 1
ATOM 615 O O . LEU A 1 82 ? 2.990 -3.553 2.747 1.00 96.00 82 LEU A O 1
ATOM 619 N N . GLN A 1 83 ? 2.232 -1.745 1.651 1.00 97.12 83 GLN A N 1
ATOM 620 C CA . GLN A 1 83 ? 1.089 -2.421 1.035 1.00 97.12 83 GLN A CA 1
ATOM 621 C C . GLN A 1 83 ? 1.527 -3.551 0.101 1.00 97.12 83 GLN A C 1
ATOM 623 O O . GLN A 1 83 ? 0.999 -4.656 0.209 1.00 97.12 83 GLN A O 1
ATOM 628 N N . VAL A 1 84 ? 2.503 -3.312 -0.780 1.00 97.06 84 VAL A N 1
ATOM 629 C CA . VAL A 1 84 ? 3.004 -4.347 -1.701 1.00 97.06 84 VAL A CA 1
ATOM 630 C C . VAL A 1 84 ? 3.756 -5.443 -0.954 1.00 97.06 84 VAL A C 1
ATOM 632 O O . VAL A 1 84 ? 3.563 -6.622 -1.248 1.00 97.06 84 VAL A O 1
ATOM 635 N N . ARG A 1 85 ? 4.535 -5.098 0.077 1.00 95.69 85 ARG A N 1
ATOM 636 C CA . ARG A 1 85 ? 5.196 -6.090 0.934 1.00 95.69 85 ARG A CA 1
ATOM 637 C C . ARG A 1 85 ? 4.185 -7.043 1.570 1.00 95.69 85 ARG A C 1
ATOM 639 O O . ARG A 1 85 ? 4.390 -8.255 1.564 1.00 95.69 85 ARG A O 1
ATOM 646 N N . ARG A 1 86 ? 3.076 -6.511 2.091 1.00 94.75 86 ARG A N 1
ATOM 647 C CA . ARG A 1 86 ? 1.981 -7.321 2.642 1.00 94.75 86 ARG A CA 1
ATOM 648 C C . ARG A 1 86 ? 1.268 -8.123 1.569 1.00 94.75 86 ARG A C 1
ATOM 650 O O . ARG A 1 86 ? 0.969 -9.294 1.789 1.00 94.75 86 ARG A O 1
ATOM 657 N N . LEU A 1 87 ? 1.054 -7.532 0.401 1.00 95.50 87 LEU A N 1
ATOM 658 C CA . LEU A 1 87 ? 0.446 -8.212 -0.734 1.00 95.50 87 LEU A CA 1
ATOM 659 C C . LEU A 1 87 ? 1.262 -9.439 -1.169 1.00 95.50 87 LEU A C 1
ATOM 661 O O . LEU A 1 87 ? 0.678 -10.496 -1.401 1.00 95.50 87 LEU A O 1
ATOM 665 N N . ALA A 1 88 ? 2.594 -9.351 -1.153 1.00 94.75 88 ALA A N 1
ATOM 666 C CA . ALA A 1 88 ? 3.496 -10.462 -1.462 1.00 94.75 88 ALA A CA 1
ATOM 667 C C . ALA A 1 88 ? 3.378 -11.657 -0.488 1.00 94.75 88 ALA A C 1
ATOM 669 O O . ALA A 1 88 ? 3.861 -12.747 -0.783 1.00 94.75 88 ALA A O 1
ATOM 670 N N . THR A 1 89 ? 2.707 -11.498 0.661 1.00 94.31 89 THR A N 1
ATOM 671 C CA . THR A 1 89 ? 2.382 -12.623 1.562 1.00 94.31 89 THR A CA 1
ATOM 672 C C . THR A 1 89 ? 1.150 -13.418 1.112 1.00 94.31 89 THR A C 1
ATOM 674 O O . THR A 1 89 ? 0.937 -14.542 1.565 1.00 94.31 89 THR A O 1
ATOM 677 N N . THR A 1 90 ? 0.340 -12.858 0.208 1.00 94.88 90 THR A N 1
ATOM 678 C CA . THR A 1 90 ? -0.900 -13.476 -0.293 1.00 94.88 90 THR A CA 1
ATOM 679 C C . THR A 1 90 ? -0.678 -14.375 -1.511 1.00 94.88 90 THR A C 1
ATOM 681 O O . THR A 1 90 ? -1.553 -15.169 -1.850 1.00 94.88 90 THR A O 1
ATOM 684 N N . GLY A 1 91 ? 0.490 -14.289 -2.148 1.00 95.06 91 GLY A N 1
ATOM 685 C CA . GLY A 1 91 ? 0.881 -15.101 -3.296 1.00 95.06 91 GLY A CA 1
ATOM 686 C C . GLY A 1 91 ? 2.216 -14.637 -3.890 1.00 95.06 91 GLY A C 1
ATOM 687 O O . GLY A 1 91 ? 2.709 -13.566 -3.533 1.00 95.06 91 GLY A O 1
ATOM 688 N N . PRO A 1 92 ? 2.833 -15.434 -4.777 1.00 94.38 92 PRO A N 1
ATOM 689 C CA . PRO A 1 92 ? 4.123 -15.098 -5.362 1.00 94.38 92 PRO A CA 1
ATOM 690 C C . PRO A 1 92 ? 4.014 -13.928 -6.348 1.00 94.38 92 PRO A C 1
ATOM 692 O O . PRO A 1 92 ? 3.125 -13.902 -7.199 1.00 94.38 92 PRO A O 1
ATOM 695 N N . MET A 1 93 ? 4.986 -13.019 -6.272 1.00 95.12 93 MET A N 1
ATOM 696 C CA . MET A 1 93 ? 5.160 -11.876 -7.172 1.00 95.12 93 MET A CA 1
ATOM 697 C C . MET A 1 93 ? 6.580 -11.889 -7.745 1.00 95.12 93 MET A C 1
ATOM 699 O O . MET A 1 93 ? 7.530 -12.239 -7.039 1.00 95.12 93 MET A O 1
ATOM 703 N N 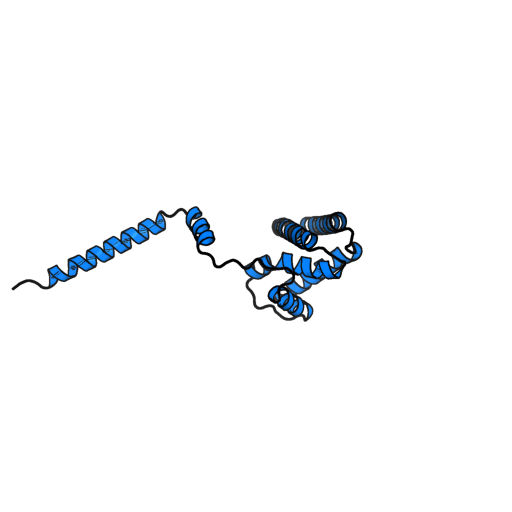. THR A 1 94 ? 6.743 -11.538 -9.020 1.00 93.69 94 THR A N 1
ATOM 704 C CA . THR A 1 94 ? 8.072 -11.251 -9.592 1.00 93.69 94 THR A CA 1
ATOM 705 C C . THR A 1 94 ? 8.541 -9.860 -9.172 1.00 93.69 94 THR A C 1
ATOM 707 O O . THR A 1 94 ? 7.786 -9.072 -8.609 1.00 93.69 94 THR A O 1
ATOM 710 N N . HIS A 1 95 ? 9.802 -9.535 -9.459 1.00 91.56 95 HIS A N 1
ATOM 711 C CA . HIS A 1 95 ? 10.299 -8.175 -9.257 1.00 91.56 95 HIS A CA 1
ATOM 712 C C . HIS A 1 95 ? 9.512 -7.146 -10.088 1.00 91.56 95 HIS A C 1
ATOM 714 O O . HIS A 1 95 ? 9.142 -6.101 -9.566 1.00 91.56 95 HIS A O 1
ATOM 720 N N . GLU A 1 96 ? 9.199 -7.472 -11.344 1.00 92.56 96 GLU A N 1
ATOM 721 C CA . GLU A 1 96 ? 8.374 -6.629 -12.220 1.00 92.56 96 GLU A CA 1
ATOM 722 C C . GLU A 1 96 ? 6.969 -6.422 -11.635 1.00 92.56 96 GLU A C 1
ATOM 724 O O . GLU A 1 96 ? 6.532 -5.278 -11.519 1.00 92.56 96 GLU A O 1
ATOM 729 N N . ASP A 1 97 ? 6.323 -7.492 -11.145 1.00 94.81 97 ASP A N 1
ATOM 730 C CA . ASP A 1 97 ? 5.014 -7.402 -10.483 1.00 94.81 97 ASP A CA 1
ATOM 731 C C . ASP A 1 97 ? 5.066 -6.466 -9.262 1.00 94.81 97 ASP A C 1
ATOM 733 O O . ASP A 1 97 ? 4.119 -5.737 -8.982 1.00 94.81 97 ASP A O 1
ATOM 737 N N . VAL A 1 98 ? 6.165 -6.492 -8.500 1.00 95.19 98 VAL A N 1
ATOM 738 C CA . VAL A 1 98 ? 6.347 -5.655 -7.303 1.00 95.19 98 VAL A CA 1
ATOM 739 C C . VAL A 1 98 ? 6.476 -4.181 -7.675 1.00 95.19 98 VAL A C 1
ATOM 741 O O . VAL A 1 98 ? 5.869 -3.337 -7.011 1.00 95.19 98 VAL A O 1
ATOM 744 N N . VAL A 1 99 ? 7.230 -3.860 -8.729 1.00 94.62 99 VAL A N 1
ATOM 745 C CA . VAL A 1 99 ? 7.358 -2.485 -9.235 1.00 94.62 99 VAL A CA 1
ATOM 746 C C . VAL A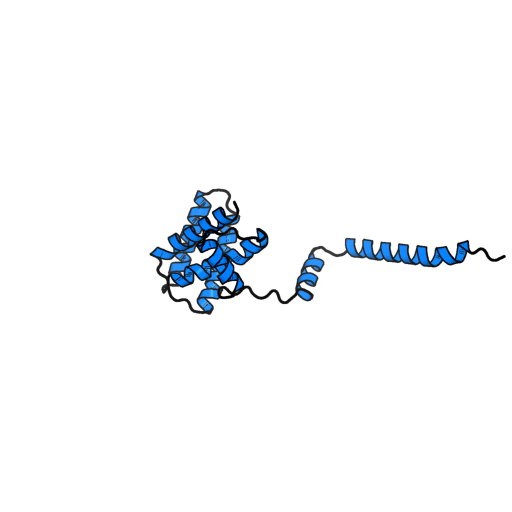 1 99 ? 5.998 -1.981 -9.721 1.00 94.62 99 VAL A C 1
ATOM 748 O O . VAL A 1 99 ? 5.525 -0.953 -9.236 1.00 94.62 99 VAL A O 1
ATOM 751 N N . GLU A 1 100 ? 5.319 -2.749 -10.576 1.00 95.19 100 GLU A N 1
ATOM 752 C CA . GLU A 1 100 ? 4.009 -2.382 -11.128 1.00 95.19 100 GLU A CA 1
ATOM 753 C C . GLU A 1 100 ? 2.938 -2.248 -10.032 1.00 95.19 100 GLU A C 1
ATOM 755 O O . GLU A 1 100 ? 2.184 -1.273 -9.994 1.00 95.19 100 GLU A O 1
ATOM 760 N N . ALA A 1 101 ? 2.893 -3.180 -9.075 1.00 96.56 101 ALA A N 1
ATOM 761 C CA . ALA A 1 101 ? 1.972 -3.092 -7.946 1.00 96.56 101 ALA A CA 1
ATOM 762 C C . ALA A 1 101 ? 2.253 -1.860 -7.078 1.00 96.56 101 ALA A C 1
ATOM 764 O O . ALA A 1 101 ? 1.314 -1.251 -6.563 1.00 96.56 101 ALA A O 1
ATOM 765 N N . THR A 1 102 ? 3.520 -1.469 -6.916 1.00 96.81 102 THR A N 1
ATOM 766 C CA . THR A 1 102 ? 3.896 -0.282 -6.131 1.00 96.81 102 THR A CA 1
ATOM 767 C C . THR A 1 102 ? 3.394 0.993 -6.800 1.00 96.81 102 THR A C 1
ATOM 769 O O . THR A 1 102 ? 2.836 1.861 -6.122 1.00 96.81 102 THR A O 1
ATOM 772 N N . GLU A 1 103 ? 3.526 1.092 -8.122 1.00 95.94 103 GLU A N 1
ATOM 773 C CA . GLU A 1 103 ? 2.978 2.203 -8.908 1.00 95.94 103 GLU A CA 1
ATOM 774 C C . GLU A 1 103 ? 1.450 2.241 -8.828 1.00 95.94 103 GLU A C 1
ATOM 776 O O . GLU A 1 103 ? 0.876 3.274 -8.477 1.00 95.94 103 GLU A O 1
ATOM 781 N N . MET A 1 104 ? 0.788 1.094 -9.006 1.00 96.88 104 MET A N 1
ATOM 782 C CA . MET A 1 104 ? -0.666 0.989 -8.872 1.00 96.88 104 MET A CA 1
ATOM 783 C C . MET A 1 104 ? -1.144 1.436 -7.480 1.00 96.88 104 MET A C 1
ATOM 785 O O . MET A 1 104 ? -2.126 2.173 -7.360 1.00 96.88 104 MET A O 1
ATOM 789 N N . MET A 1 105 ? -0.447 1.034 -6.412 1.00 97.25 105 MET A N 1
ATOM 790 C CA . MET A 1 105 ? -0.757 1.474 -5.049 1.00 97.25 105 MET A CA 1
ATOM 791 C C . MET A 1 105 ? -0.575 2.982 -4.880 1.00 97.25 105 MET A C 1
ATOM 793 O O . MET A 1 105 ? -1.417 3.618 -4.245 1.00 97.25 105 MET A O 1
ATOM 797 N N . ARG A 1 106 ? 0.488 3.569 -5.442 1.00 95.69 106 ARG A N 1
ATOM 798 C CA . ARG A 1 106 ? 0.735 5.018 -5.392 1.00 95.69 106 ARG A CA 1
ATOM 799 C C . ARG A 1 106 ? -0.422 5.792 -6.029 1.00 95.69 106 ARG A C 1
ATOM 801 O O . ARG A 1 106 ? -0.975 6.686 -5.385 1.00 95.69 106 ARG A O 1
ATOM 808 N N . ASP A 1 107 ? -0.848 5.382 -7.220 1.00 95.81 107 ASP A N 1
ATOM 809 C CA . ASP A 1 107 ? -1.938 6.023 -7.958 1.00 95.81 107 ASP A CA 1
ATOM 810 C C . ASP A 1 107 ? -3.276 5.917 -7.223 1.00 95.81 107 ASP A C 1
ATOM 812 O O . ASP A 1 107 ? -3.986 6.914 -7.052 1.00 95.81 107 ASP A O 1
ATOM 816 N N . PHE A 1 108 ? -3.626 4.720 -6.743 1.00 97.12 108 PHE A N 1
ATOM 817 C CA . PHE A 1 108 ? -4.869 4.531 -5.998 1.00 97.12 108 PHE A CA 1
ATOM 818 C C . PHE A 1 108 ? -4.850 5.246 -4.651 1.00 97.12 108 PHE A C 1
ATOM 820 O O . PHE A 1 108 ? -5.873 5.801 -4.258 1.00 97.12 108 PHE A O 1
ATOM 827 N N . ASN A 1 109 ? -3.720 5.275 -3.941 1.00 95.56 109 ASN A N 1
ATOM 828 C CA . ASN A 1 109 ? -3.619 5.990 -2.670 1.00 95.56 109 ASN A CA 1
ATOM 829 C C . ASN A 1 109 ? -3.848 7.495 -2.863 1.00 95.56 109 ASN A C 1
ATOM 831 O O . ASN A 1 109 ? -4.595 8.085 -2.082 1.00 95.56 109 ASN A O 1
ATOM 835 N N . ALA A 1 110 ? -3.280 8.098 -3.913 1.00 94.19 110 ALA A N 1
ATOM 836 C CA . ALA A 1 110 ? -3.522 9.500 -4.249 1.00 94.19 110 ALA A CA 1
ATOM 837 C C . ALA A 1 110 ? -4.999 9.757 -4.599 1.00 94.19 110 ALA A C 1
ATOM 839 O O . ALA A 1 110 ? -5.617 10.683 -4.067 1.00 94.19 110 ALA A O 1
ATOM 840 N N . GLN A 1 111 ? -5.601 8.896 -5.427 1.00 94.88 111 GLN A N 1
ATOM 841 C CA . GLN A 1 111 ? -7.019 9.001 -5.782 1.00 94.88 111 GLN A CA 1
ATOM 842 C C . GLN A 1 111 ? -7.928 8.865 -4.556 1.00 94.88 111 GLN A C 1
ATOM 844 O O . GLN A 1 111 ? -8.799 9.710 -4.362 1.00 94.88 111 GLN A O 1
ATOM 849 N N . ILE A 1 112 ? -7.703 7.865 -3.698 1.00 94.12 112 ILE A N 1
ATOM 850 C CA . ILE A 1 112 ? -8.469 7.646 -2.461 1.00 94.12 112 ILE A CA 1
ATOM 851 C C . ILE A 1 112 ? -8.322 8.841 -1.515 1.00 94.12 112 ILE A C 1
ATOM 853 O O . ILE A 1 112 ? -9.317 9.289 -0.948 1.00 94.12 112 ILE A O 1
ATOM 857 N N . ALA A 1 113 ? -7.108 9.375 -1.354 1.00 91.88 113 ALA A N 1
ATOM 858 C CA . ALA A 1 113 ? -6.855 10.533 -0.498 1.00 91.88 113 ALA A CA 1
ATOM 859 C C . ALA A 1 113 ? -7.569 11.802 -0.995 1.00 91.88 113 ALA A C 1
ATOM 861 O O . ALA A 1 113 ? -7.988 12.617 -0.179 1.00 91.88 113 ALA A O 1
ATOM 862 N N . SER A 1 114 ? -7.747 11.947 -2.313 1.00 94.50 114 SER A N 1
ATOM 863 C CA . SER A 1 114 ? -8.459 13.084 -2.913 1.00 94.50 114 SER A CA 1
ATOM 864 C C . SER A 1 114 ? -9.988 13.026 -2.778 1.00 94.50 114 SER A C 1
ATOM 866 O O . SER A 1 114 ? -10.658 14.015 -3.061 1.00 94.50 114 SER A O 1
ATOM 868 N N . GLN A 1 115 ? -10.562 11.886 -2.371 1.00 94.81 115 GLN A N 1
ATOM 869 C CA . GLN A 1 115 ? -12.012 11.758 -2.214 1.00 94.81 115 GLN A CA 1
ATOM 870 C C . GLN A 1 115 ? -12.481 12.277 -0.853 1.00 94.81 115 GLN A C 1
ATOM 872 O O . GLN A 1 115 ? -11.933 11.917 0.188 1.00 94.81 115 GLN A O 1
ATOM 877 N N . GLU A 1 116 ? -13.574 13.037 -0.845 1.00 93.62 116 GLU A N 1
ATOM 878 C CA . GLU A 1 116 ? -14.194 13.527 0.394 1.00 93.62 116 GLU A CA 1
ATOM 879 C C . GLU A 1 116 ? -15.174 12.510 1.000 1.00 93.62 116 GLU A C 1
ATOM 881 O O . GLU A 1 116 ? -15.234 12.337 2.216 1.00 93.62 116 GLU A O 1
ATOM 886 N N . LEU A 1 117 ? -15.924 11.799 0.151 1.00 94.88 117 LEU A N 1
ATOM 887 C CA . LEU A 1 117 ? -16.977 10.871 0.570 1.00 94.88 117 LEU A CA 1
ATOM 888 C C . LEU A 1 117 ? -16.415 9.475 0.863 1.00 94.88 117 LEU A C 1
ATOM 890 O O . LEU A 1 117 ? -15.740 8.882 0.020 1.00 94.88 117 LEU A O 1
ATOM 894 N N . GLU A 1 118 ? -16.769 8.898 2.016 1.00 93.44 118 GLU A N 1
ATOM 895 C CA . GLU A 1 118 ? -16.281 7.565 2.405 1.00 93.44 118 GLU A CA 1
ATOM 896 C C . GLU A 1 118 ? -16.751 6.461 1.445 1.00 93.44 118 GLU A C 1
ATOM 898 O O . GLU A 1 118 ? -15.963 5.592 1.081 1.00 93.44 118 GLU A O 1
ATOM 903 N N . GLY A 1 119 ? -17.984 6.547 0.931 1.00 94.19 119 GLY A N 1
ATOM 904 C CA . GLY A 1 119 ? -18.479 5.602 -0.078 1.00 94.19 119 GLY A CA 1
ATOM 905 C C . GLY A 1 119 ? -17.656 5.616 -1.375 1.00 94.19 119 GLY A C 1
ATOM 906 O O . GLY A 1 119 ? -17.419 4.567 -1.972 1.00 94.19 119 GLY A O 1
ATOM 907 N N . SER A 1 120 ? -17.143 6.783 -1.785 1.00 94.25 120 SER A N 1
ATOM 908 C CA . SER A 1 120 ? -16.248 6.895 -2.947 1.00 94.25 120 SER A CA 1
ATOM 909 C C . SER A 1 120 ? -14.871 6.294 -2.660 1.00 94.25 120 SER A C 1
ATOM 911 O O . SER A 1 120 ? -14.305 5.613 -3.517 1.00 94.25 120 SER A O 1
ATOM 913 N N . LYS A 1 121 ? -14.338 6.489 -1.446 1.00 95.31 121 LYS A N 1
ATOM 914 C CA . LYS A 1 121 ? -13.086 5.846 -1.015 1.00 95.31 121 LYS A CA 1
ATOM 915 C C . LYS A 1 121 ? -13.219 4.329 -1.018 1.00 95.31 121 LYS A C 1
ATOM 917 O O . LYS A 1 121 ? -12.326 3.642 -1.504 1.00 95.31 121 LYS A O 1
ATOM 922 N N . GLU A 1 122 ? -14.328 3.803 -0.508 1.00 95.62 122 GLU A N 1
ATOM 923 C CA . GLU A 1 122 ? -14.604 2.367 -0.497 1.00 95.62 122 GLU A CA 1
ATOM 924 C C . GLU A 1 122 ? -14.720 1.795 -1.915 1.00 95.62 122 GLU A C 1
ATOM 926 O O . GLU A 1 122 ? -14.084 0.785 -2.220 1.00 95.62 122 GLU A O 1
ATOM 931 N N . ALA A 1 123 ? -15.427 2.482 -2.818 1.00 96.38 123 ALA A N 1
ATOM 932 C CA . ALA A 1 123 ? -15.505 2.091 -4.224 1.00 96.38 123 ALA A CA 1
ATOM 933 C C . ALA A 1 123 ? -14.117 2.024 -4.888 1.00 96.38 123 ALA A C 1
ATOM 935 O O . ALA A 1 123 ? -13.808 1.043 -5.566 1.00 96.38 123 ALA A O 1
ATOM 936 N N . LEU A 1 124 ? -13.246 3.010 -4.640 1.00 97.06 124 LEU A N 1
ATOM 937 C CA . LEU A 1 124 ? -11.869 3.003 -5.144 1.00 97.06 124 LEU A CA 1
ATOM 938 C C . LEU A 1 124 ? -11.009 1.896 -4.521 1.00 97.06 124 LEU A C 1
ATOM 940 O O . LEU A 1 124 ? -10.207 1.287 -5.224 1.00 97.06 124 LEU A O 1
ATOM 944 N N . ARG A 1 125 ? -11.173 1.592 -3.226 1.00 96.88 125 ARG A N 1
ATOM 945 C CA . ARG A 1 125 ? -10.483 0.457 -2.582 1.00 96.88 125 ARG A CA 1
ATOM 946 C C . ARG A 1 125 ? -10.907 -0.872 -3.213 1.00 96.88 125 ARG A C 1
ATOM 948 O O . ARG A 1 125 ? -10.053 -1.723 -3.452 1.00 96.88 125 ARG A O 1
ATOM 955 N N . ASN A 1 126 ? -12.193 -1.036 -3.520 1.00 97.31 126 ASN A N 1
ATOM 956 C CA . ASN A 1 126 ? -12.715 -2.230 -4.187 1.00 97.31 126 ASN A CA 1
ATOM 957 C C . ASN A 1 126 ? -12.198 -2.348 -5.625 1.00 97.31 126 ASN A C 1
ATOM 959 O O . ASN A 1 126 ? -11.738 -3.416 -6.024 1.00 97.31 126 ASN A O 1
ATOM 963 N N . GLU A 1 127 ? -12.198 -1.245 -6.373 1.00 97.88 127 GLU A N 1
ATOM 964 C CA . GLU A 1 127 ? -11.641 -1.190 -7.726 1.00 97.88 127 GLU A CA 1
ATOM 965 C C . GLU A 1 127 ? -10.136 -1.491 -7.738 1.00 97.88 127 GLU A C 1
ATOM 967 O O . GLU A 1 127 ? -9.677 -2.287 -8.555 1.00 97.88 127 GLU A O 1
ATOM 972 N N . ARG A 1 128 ? -9.372 -0.942 -6.786 1.00 97.88 128 ARG A N 1
ATOM 973 C CA . ARG A 1 128 ? -7.958 -1.283 -6.584 1.00 97.88 128 ARG A CA 1
ATOM 974 C C . ARG A 1 128 ? -7.781 -2.783 -6.373 1.00 97.88 128 ARG A C 1
ATOM 976 O O . ARG A 1 128 ? -6.963 -3.400 -7.043 1.00 97.88 128 ARG A O 1
ATOM 983 N N . ASN A 1 129 ? -8.546 -3.380 -5.458 1.00 97.94 129 ASN A N 1
ATOM 984 C CA . ASN A 1 129 ? -8.433 -4.809 -5.158 1.00 97.94 129 ASN A CA 1
ATOM 985 C C . ASN A 1 129 ? -8.760 -5.670 -6.391 1.00 97.94 129 ASN A C 1
ATOM 987 O O . ASN A 1 129 ? -8.058 -6.645 -6.654 1.00 97.94 129 ASN A O 1
ATOM 991 N N . ARG A 1 130 ? -9.781 -5.284 -7.170 1.00 98.00 130 ARG A N 1
ATOM 992 C CA . ARG A 1 130 ? -10.134 -5.935 -8.439 1.00 98.00 130 ARG A CA 1
ATOM 993 C C . ARG A 1 130 ? -8.982 -5.859 -9.443 1.00 98.00 130 ARG A C 1
ATOM 995 O O . ARG A 1 130 ? -8.587 -6.889 -9.977 1.00 98.00 130 ARG A O 1
ATOM 1002 N N . ARG A 1 131 ? -8.406 -4.671 -9.659 1.00 97.81 131 ARG A N 1
ATOM 1003 C CA . ARG A 1 131 ? -7.283 -4.488 -10.595 1.00 97.81 131 ARG A CA 1
ATOM 1004 C C . ARG A 1 131 ? -6.029 -5.243 -10.178 1.00 97.81 131 ARG A C 1
ATOM 1006 O O . ARG A 1 131 ? -5.382 -5.824 -11.037 1.00 97.81 131 ARG A O 1
ATOM 1013 N N . LEU A 1 132 ? -5.716 -5.287 -8.883 1.00 97.62 132 LEU A N 1
ATOM 1014 C CA . LEU A 1 132 ? -4.600 -6.086 -8.370 1.00 97.62 132 LEU A CA 1
ATOM 1015 C C . LEU A 1 132 ? -4.805 -7.579 -8.649 1.00 97.62 132 LEU A C 1
ATOM 1017 O O . LEU A 1 132 ? -3.871 -8.249 -9.075 1.00 97.62 132 LEU A O 1
ATOM 1021 N N . ALA A 1 133 ? -6.018 -8.099 -8.446 1.00 97.19 133 ALA A N 1
ATOM 1022 C CA . ALA A 1 133 ? -6.329 -9.497 -8.746 1.00 97.19 133 ALA A CA 1
ATOM 1023 C C . ALA A 1 133 ? -6.254 -9.810 -10.252 1.00 97.19 133 ALA A C 1
ATOM 1025 O O . ALA A 1 133 ? -5.832 -10.900 -10.632 1.00 97.19 133 ALA A O 1
ATOM 1026 N N . GLU A 1 134 ? -6.657 -8.865 -11.105 1.00 97.56 134 GLU A N 1
ATOM 1027 C CA . GLU A 1 134 ? -6.605 -9.009 -12.565 1.00 97.56 134 GLU A CA 1
ATOM 1028 C C . GLU A 1 134 ? -5.179 -8.922 -13.118 1.00 97.56 134 GLU A C 1
ATOM 1030 O O . GLU A 1 134 ? -4.808 -9.736 -13.962 1.00 97.56 134 GLU A O 1
ATOM 1035 N N . ALA A 1 135 ? -4.384 -7.965 -12.636 1.00 96.69 135 ALA A N 1
ATOM 1036 C CA . ALA A 1 135 ? -2.997 -7.778 -13.055 1.00 96.69 135 ALA A CA 1
ATOM 1037 C C . ALA A 1 135 ? -2.084 -8.894 -12.526 1.00 96.69 135 ALA A C 1
ATOM 1039 O O . ALA A 1 135 ? -1.196 -9.364 -13.234 1.00 96.69 135 ALA A O 1
ATOM 1040 N N . PHE A 1 136 ? -2.338 -9.374 -11.304 1.00 97.06 136 PHE A N 1
ATOM 1041 C CA . PHE A 1 136 ? -1.488 -10.343 -10.615 1.00 97.06 136 PHE A CA 1
ATOM 1042 C C . PHE A 1 136 ? -2.276 -11.614 -10.252 1.00 97.06 136 PHE A C 1
ATOM 1044 O O . PHE A 1 136 ? -2.550 -11.871 -9.077 1.00 97.06 136 PHE A O 1
ATOM 1051 N N . PRO A 1 137 ? -2.598 -12.483 -11.231 1.00 95.12 137 PRO A N 1
ATOM 1052 C CA . PRO A 1 137 ? -3.476 -13.645 -11.035 1.00 95.12 137 PRO A CA 1
ATOM 1053 C C . PRO A 1 137 ? -2.891 -14.735 -10.122 1.00 95.12 137 PRO A C 1
ATOM 1055 O O . PRO A 1 137 ? -3.577 -15.691 -9.769 1.00 95.12 137 PRO A O 1
ATOM 1058 N N . ARG A 1 138 ? -1.607 -14.623 -9.759 1.00 96.19 138 ARG A N 1
ATOM 1059 C CA . ARG A 1 138 ? -0.938 -15.506 -8.791 1.00 96.19 138 ARG A CA 1
ATOM 1060 C C . ARG A 1 138 ? -1.232 -15.131 -7.338 1.00 96.19 138 ARG A C 1
ATOM 1062 O O . ARG A 1 138 ? -0.964 -15.938 -6.449 1.00 96.19 138 ARG A O 1
ATOM 1069 N N . LEU A 1 139 ? -1.751 -13.930 -7.094 1.00 96.19 139 LEU A N 1
ATOM 1070 C CA . LEU A 1 139 ? -2.194 -13.505 -5.775 1.00 96.19 139 LEU A CA 1
ATOM 1071 C C . LEU A 1 139 ? -3.531 -14.153 -5.423 1.00 96.19 139 LEU A C 1
ATOM 1073 O O . LEU A 1 139 ? -4.409 -14.325 -6.269 1.00 96.19 139 LEU A O 1
ATOM 1077 N N . ASP A 1 140 ? -3.716 -14.464 -4.145 1.00 97.06 140 ASP A N 1
ATOM 1078 C CA . ASP A 1 140 ? -5.009 -14.901 -3.632 1.00 97.06 140 ASP A CA 1
ATOM 1079 C C . ASP A 1 140 ? -5.969 -13.703 -3.547 1.00 97.06 140 ASP A C 1
ATOM 1081 O O . ASP A 1 140 ? -5.961 -12.945 -2.573 1.00 97.06 140 ASP A O 1
ATOM 1085 N N . ALA A 1 141 ? -6.805 -13.534 -4.577 1.00 96.25 141 ALA A N 1
ATOM 1086 C CA . ALA A 1 141 ? -7.759 -12.430 -4.701 1.00 96.25 141 ALA A CA 1
ATOM 1087 C C . ALA A 1 141 ? -8.661 -12.255 -3.465 1.00 96.25 141 ALA A C 1
ATOM 1089 O O . ALA A 1 141 ? -9.007 -11.127 -3.108 1.00 96.25 141 ALA A O 1
ATOM 1090 N N . ALA A 1 142 ? -9.005 -13.349 -2.774 1.00 97.12 142 ALA A N 1
ATOM 1091 C CA . ALA A 1 142 ? -9.837 -13.303 -1.573 1.00 97.12 142 ALA A CA 1
ATOM 1092 C C . ALA A 1 142 ? -9.098 -12.707 -0.361 1.00 97.12 142 ALA A C 1
ATOM 1094 O O . ALA A 1 142 ? -9.739 -12.191 0.554 1.00 97.12 142 ALA A O 1
ATOM 1095 N N . LYS A 1 143 ? -7.759 -12.746 -0.354 1.00 97.56 143 LYS A N 1
ATOM 1096 C CA . LYS A 1 143 ? -6.920 -12.201 0.724 1.00 97.56 143 LYS A CA 1
ATOM 1097 C C . LYS A 1 143 ? -6.472 -10.761 0.491 1.00 97.56 143 LYS A C 1
ATOM 1099 O O . LYS A 1 143 ? -6.212 -10.071 1.471 1.00 97.56 143 LYS A O 1
ATOM 1104 N N . ILE A 1 144 ? -6.448 -10.275 -0.755 1.00 97.44 144 ILE A N 1
ATOM 1105 C CA . ILE A 1 144 ? -5.990 -8.910 -1.094 1.00 97.44 144 ILE A CA 1
ATOM 1106 C C . ILE A 1 144 ? -6.703 -7.846 -0.248 1.00 97.44 144 ILE A C 1
ATOM 1108 O O . ILE A 1 144 ? -6.060 -7.038 0.420 1.00 97.44 144 ILE A O 1
ATOM 1112 N N . GLY A 1 145 ? -8.039 -7.848 -0.261 1.00 96.44 145 GLY A N 1
ATOM 1113 C CA . GLY A 1 145 ? -8.843 -6.870 0.476 1.00 96.44 145 GLY A CA 1
ATOM 1114 C C . GLY A 1 145 ? -8.587 -6.897 1.987 1.00 96.44 145 GLY A C 1
ATOM 1115 O O . GLY A 1 145 ? -8.192 -5.863 2.532 1.00 96.44 145 GLY A O 1
ATOM 1116 N N . PRO A 1 146 ? -8.760 -8.055 2.656 1.00 97.56 146 PRO A N 1
ATOM 1117 C CA . PRO A 1 146 ? -8.484 -8.206 4.083 1.00 97.56 146 PRO A CA 1
ATOM 1118 C C . PRO A 1 146 ? -7.072 -7.773 4.489 1.00 97.56 146 PRO A C 1
ATOM 1120 O O . PRO A 1 146 ? -6.929 -6.988 5.422 1.00 97.56 146 PRO A O 1
ATOM 1123 N N . THR A 1 147 ? -6.039 -8.202 3.757 1.00 96.50 147 THR A N 1
ATOM 1124 C CA . THR A 1 147 ? -4.640 -7.866 4.062 1.00 96.50 147 THR A CA 1
ATOM 1125 C C . THR A 1 147 ? -4.375 -6.360 3.999 1.00 96.50 147 THR A C 1
ATOM 1127 O O . THR A 1 147 ? -3.707 -5.802 4.869 1.00 96.50 147 THR A O 1
ATOM 1130 N N . LEU A 1 148 ? -4.913 -5.667 2.993 1.00 96.75 148 LEU A N 1
ATOM 1131 C CA . LEU A 1 148 ? -4.723 -4.219 2.856 1.00 96.75 148 LEU A CA 1
ATOM 1132 C C . LEU A 1 148 ? -5.565 -3.417 3.860 1.00 96.75 148 LEU A C 1
ATOM 1134 O O . LEU A 1 148 ? -5.159 -2.326 4.261 1.00 96.75 148 LEU A O 1
ATOM 1138 N N . ALA A 1 149 ? -6.731 -3.932 4.256 1.00 95.62 149 ALA A N 1
ATOM 1139 C CA . ALA A 1 149 ? -7.558 -3.331 5.299 1.00 95.62 149 ALA A CA 1
ATOM 1140 C C . ALA A 1 149 ? -6.902 -3.458 6.682 1.00 95.62 149 ALA A C 1
ATOM 1142 O O . ALA A 1 149 ? -6.875 -2.484 7.431 1.00 95.62 149 ALA A O 1
ATOM 1143 N N . GLU A 1 150 ? -6.315 -4.619 6.983 1.00 95.81 150 GLU A N 1
ATOM 1144 C CA . GLU A 1 150 ? -5.555 -4.854 8.213 1.00 95.81 150 GLU A CA 1
ATOM 1145 C C . GLU A 1 150 ? -4.393 -3.863 8.346 1.00 95.81 150 GLU A C 1
ATOM 1147 O O . GLU A 1 150 ? -4.285 -3.175 9.361 1.00 95.81 150 GLU A O 1
ATOM 1152 N N . LEU A 1 151 ? -3.577 -3.710 7.296 1.00 95.12 151 LEU A N 1
ATOM 1153 C CA . LEU A 1 151 ? -2.482 -2.737 7.298 1.00 95.12 151 LEU A CA 1
ATOM 1154 C C . LEU A 1 151 ? -2.988 -1.301 7.505 1.00 95.12 151 LEU A C 1
ATOM 1156 O O . LEU A 1 151 ? -2.379 -0.538 8.246 1.00 95.12 151 LEU A O 1
ATOM 1160 N N . ASN A 1 152 ? -4.098 -0.913 6.870 1.00 92.75 152 ASN A N 1
ATOM 1161 C CA . ASN A 1 152 ? -4.668 0.421 7.073 1.00 92.75 152 ASN A CA 1
ATOM 1162 C C . ASN A 1 152 ? -5.078 0.657 8.533 1.00 92.75 152 ASN A C 1
ATOM 1164 O O . ASN A 1 152 ? -4.769 1.715 9.069 1.00 92.75 152 ASN A O 1
ATOM 1168 N N . SER A 1 153 ? -5.704 -0.326 9.182 1.00 92.50 153 SER A N 1
ATOM 1169 C CA . SER A 1 153 ? -6.066 -0.229 10.600 1.00 92.50 153 SER A CA 1
ATOM 1170 C C . SER A 1 153 ? -4.832 -0.132 11.507 1.00 92.50 153 SER A C 1
ATOM 1172 O O . SER A 1 153 ? -4.826 0.656 12.454 1.00 92.50 153 SER A O 1
ATOM 1174 N N . GLN A 1 154 ? -3.760 -0.870 11.191 1.00 92.56 154 GLN A N 1
ATOM 1175 C CA . GLN A 1 154 ? -2.479 -0.771 11.903 1.00 92.56 154 GLN A CA 1
ATOM 1176 C C . GLN A 1 154 ? -1.847 0.619 11.742 1.00 92.56 154 GLN A C 1
ATOM 1178 O O . GLN A 1 154 ? -1.349 1.181 12.711 1.00 92.56 154 GLN A O 1
ATOM 1183 N N . LEU A 1 155 ? -1.902 1.194 10.537 1.00 90.56 155 LEU A N 1
ATOM 1184 C CA . LEU A 1 155 ? -1.394 2.539 10.251 1.00 90.56 155 LEU A CA 1
ATOM 1185 C C . LEU A 1 155 ? -2.191 3.641 10.954 1.00 90.56 155 LEU A C 1
ATOM 1187 O O . LEU A 1 155 ? -1.605 4.644 11.342 1.00 90.56 155 LEU A O 1
ATOM 1191 N N . GLU A 1 156 ? -3.508 3.483 11.085 1.00 88.44 156 GLU A N 1
ATOM 1192 C CA . GLU A 1 156 ? -4.359 4.415 11.834 1.00 88.44 156 GLU A CA 1
ATOM 1193 C C . GLU A 1 156 ? -4.051 4.339 13.332 1.00 88.44 156 GLU A C 1
ATOM 1195 O O . GLU A 1 156 ? -3.775 5.362 13.942 1.00 88.44 156 GLU A O 1
ATOM 1200 N N . THR A 1 157 ? -3.964 3.127 13.887 1.00 86.62 157 THR A N 1
ATOM 1201 C CA . THR A 1 157 ? -3.633 2.918 15.308 1.00 86.62 157 THR A CA 1
ATOM 1202 C C . THR A 1 157 ? -2.232 3.420 15.661 1.00 86.62 157 THR A C 1
ATOM 1204 O O . THR A 1 157 ? -2.023 3.939 16.746 1.00 86.62 157 THR A O 1
ATOM 1207 N N . ALA A 1 158 ? -1.253 3.271 14.765 1.00 82.62 158 ALA A N 1
ATOM 1208 C CA . ALA A 1 158 ? 0.125 3.680 15.036 1.00 82.62 158 ALA A CA 1
ATOM 1209 C C . ALA A 1 158 ? 0.335 5.206 15.073 1.00 82.62 158 ALA A C 1
ATOM 1211 O O . ALA A 1 158 ? 1.409 5.647 15.488 1.00 82.62 158 ALA A O 1
ATOM 1212 N N . LYS A 1 159 ? -0.650 5.989 14.605 1.00 72.12 159 LYS A N 1
ATOM 1213 C CA . LYS A 1 159 ? -0.647 7.460 14.648 1.00 72.12 159 LYS A CA 1
ATOM 1214 C C . LYS A 1 159 ? -1.214 8.033 15.950 1.00 72.12 159 LYS A C 1
ATOM 1216 O O . LYS A 1 159 ? -0.957 9.206 16.218 1.00 72.12 159 LYS A O 1
ATOM 1221 N N . ASP A 1 160 ? -1.977 7.234 16.695 1.00 56.28 160 ASP A N 1
ATOM 1222 C CA . ASP A 1 160 ? -2.605 7.598 17.973 1.00 56.28 160 ASP A CA 1
ATOM 1223 C C . ASP A 1 160 ? -1.669 7.321 19.164 1.00 56.28 160 ASP A C 1
ATOM 1225 O O . ASP A 1 160 ? -1.698 8.123 20.129 1.00 56.28 160 ASP A O 1
#

Foldseek 3Di:
DDDPVPVVVVVVVVVVVVVVCVVVVVVPPDPVVVVVVCVVPPDPPPPDALPDPVLVVVLVCLVVLHADPDDPVVCLVSLLSNLLNLQCVQFHDDPVLSVVSSVLSNVLSVVLVPDPDPVVSVVSLVVSLVVNCVVPVRGPSVVSSVSSVSSVVSVVSSVD

Organism: Persicimonas caeni (NCBI:txid2292766)

pLDDT: mean 82.08, std 17.71, range [37.0, 98.0]

Mean predicted aligned error: 13.5 Å

Secondary structure (DSSP, 8-state):
---TTTTTHHHHHHHHHHHHHHHHHHHHS-HHHHHHHHHHHS-------TTSHHHHHHHHHHHTT------HHHHHHHHHHHHHHHHTTSS---HHHHHHHHHHHHHHHHHHHT--SHHHHHHHHHHHHHHHHHH-TTS-HHHHHHHHHHHHHHHHHTT-

Sequence (160 aa):
MMDIKDTLKRPAVMWTALALILIIGALMVPIEWVRSVGDFLGEEEQATDVFSDSVAGVDKALAAGASVEMSDARLAEMRPHLQVRRLATTGPMTHEDVVEATEMMRDFNAQIASQELEGSKEALRNERNRRLAEAFPRLDAAKIGPTLAELNSQLETAKD

Solvent-accessible surface area (backbone atoms only — not comparable to full-atom values): 9130 Å² total; per-residue (Å²): 137,84,68,73,74,66,72,60,49,57,60,56,52,52,52,50,52,51,51,50,51,52,52,53,50,58,72,68,53,55,73,69,54,58,54,58,50,47,72,72,70,49,72,82,73,71,77,83,46,48,84,34,70,67,45,49,50,51,50,51,36,39,74,70,72,38,72,61,98,66,55,71,68,57,49,61,68,45,42,29,34,48,49,44,46,56,49,51,75,48,26,76,67,53,73,66,52,51,55,53,49,28,52,52,39,46,55,49,50,53,55,40,69,71,46,88,49,68,69,58,30,50,52,49,52,51,51,50,44,51,50,49,34,68,75,38,72,61,38,40,59,85,44,49,53,58,56,53,50,52,51,50,53,37,57,57,59,32,74,110

Radius of gyration: 25.43 Å; Cα contacts (8 Å, |Δi|>4): 106; chains: 1; bounding box: 64×79×31 Å